Protein AF-A0AA51PC24-F1 (afdb_monomer)

Sequence (130 aa):
NTEEIVQKLQDNPDNKFALWEQMKIMIFTRICVLVYALSILQVTLRIQLNIIGGYLYRDSVHEEEPLIDSELQAKYLSLCHHFVGQGVEDLAKQIEKTVKRVVEPVSLKKKVTLQEVEQMFWSIQTILCT

Structure (mmCIF, N/CA/C/O backbone):
data_AF-A0AA51PC24-F1
#
_entry.id   AF-A0AA51PC24-F1
#
loop_
_atom_site.group_PDB
_atom_site.id
_atom_site.type_symbol
_atom_site.label_atom_id
_atom_site.label_alt_id
_atom_site.label_comp_id
_atom_site.label_asym_id
_atom_site.label_entity_id
_atom_site.label_seq_id
_atom_site.pdbx_PDB_ins_code
_atom_site.Cartn_x
_atom_site.Cartn_y
_atom_site.Cartn_z
_atom_site.occupancy
_atom_site.B_iso_or_equiv
_atom_site.auth_seq_id
_atom_site.auth_comp_id
_atom_site.auth_asym_id
_atom_site.auth_atom_id
_atom_site.pdbx_PDB_model_num
ATOM 1 N N . ASN A 1 1 ? -14.129 -5.303 2.849 1.00 79.94 1 ASN A N 1
ATOM 2 C CA . ASN A 1 1 ? -14.993 -4.332 2.156 1.00 79.94 1 ASN A CA 1
ATOM 3 C C . ASN A 1 1 ? -15.733 -3.509 3.208 1.00 79.94 1 ASN A C 1
ATOM 5 O O . ASN A 1 1 ? -16.363 -4.100 4.076 1.00 79.94 1 ASN A O 1
ATOM 9 N N . THR A 1 2 ? -15.608 -2.177 3.201 1.00 85.31 2 THR A N 1
ATOM 10 C CA . THR A 1 2 ? -16.255 -1.308 4.206 1.00 85.31 2 THR A CA 1
ATOM 11 C C . THR A 1 2 ? -17.764 -1.196 3.989 1.00 85.31 2 THR A C 1
ATOM 13 O O . THR A 1 2 ? -18.501 -1.030 4.954 1.00 85.31 2 THR A O 1
ATOM 16 N N . GLU A 1 3 ? -18.235 -1.326 2.747 1.00 86.88 3 GLU A N 1
ATOM 17 C CA . GLU A 1 3 ? -19.656 -1.196 2.389 1.00 86.88 3 GLU A CA 1
ATOM 18 C C . GLU A 1 3 ? -20.500 -2.319 2.999 1.00 86.88 3 GLU A C 1
ATOM 20 O O . GLU A 1 3 ? -21.566 -2.066 3.552 1.00 86.88 3 GLU A O 1
ATOM 25 N N . GLU A 1 4 ? -19.971 -3.543 3.008 1.00 88.06 4 GLU A N 1
ATOM 26 C CA . GLU A 1 4 ? -20.595 -4.692 3.674 1.00 88.06 4 GLU A CA 1
ATOM 27 C C . GLU A 1 4 ? -20.741 -4.484 5.187 1.00 88.06 4 GLU A C 1
ATOM 29 O O . GLU A 1 4 ? -21.729 -4.909 5.780 1.00 88.06 4 GLU A O 1
ATOM 34 N N . ILE A 1 5 ? -19.768 -3.832 5.835 1.00 88.81 5 ILE A N 1
ATOM 35 C CA . ILE A 1 5 ? -19.853 -3.537 7.273 1.00 88.81 5 ILE A CA 1
ATOM 36 C C . ILE A 1 5 ? -20.929 -2.481 7.526 1.00 88.81 5 ILE A C 1
ATOM 38 O O . ILE A 1 5 ? -21.710 -2.620 8.465 1.00 88.81 5 ILE A O 1
ATOM 42 N N . VAL A 1 6 ? -21.003 -1.454 6.676 1.00 89.88 6 VAL A N 1
ATOM 43 C CA . VAL A 1 6 ? -22.049 -0.427 6.758 1.00 89.88 6 VAL A CA 1
ATOM 44 C C . VAL A 1 6 ? -23.434 -1.049 6.580 1.00 89.88 6 VAL A C 1
ATOM 46 O O . VAL A 1 6 ? -24.316 -0.752 7.380 1.00 89.88 6 VAL A O 1
ATOM 49 N N . GLN A 1 7 ? -23.614 -1.948 5.608 1.00 89.12 7 GLN A N 1
ATOM 50 C CA . GLN A 1 7 ? -24.868 -2.689 5.427 1.00 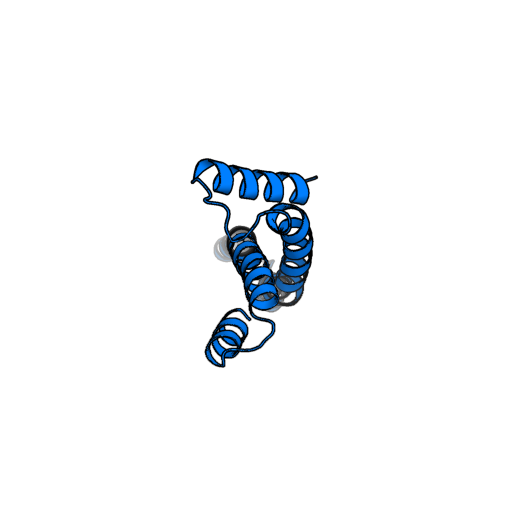89.12 7 GLN A CA 1
ATOM 51 C C . GLN A 1 7 ? -25.222 -3.502 6.675 1.00 89.12 7 GLN A C 1
ATOM 53 O O . GLN A 1 7 ? -26.299 -3.328 7.232 1.00 89.12 7 GLN A O 1
ATOM 58 N N . LYS A 1 8 ? -24.281 -4.295 7.204 1.00 88.12 8 LYS A N 1
ATOM 59 C CA . LYS A 1 8 ? -24.507 -5.054 8.444 1.00 88.12 8 LYS A CA 1
ATOM 60 C C . LYS A 1 8 ? -24.883 -4.158 9.618 1.00 88.12 8 LYS A C 1
ATOM 62 O O . LYS A 1 8 ? -25.670 -4.572 10.451 1.00 88.12 8 LYS A O 1
ATOM 67 N N . LEU A 1 9 ? -24.333 -2.948 9.715 1.00 88.69 9 LEU A N 1
ATOM 68 C CA . LEU A 1 9 ? -24.678 -1.997 10.775 1.00 88.69 9 LEU A CA 1
ATOM 69 C C . LEU A 1 9 ? -26.096 -1.417 10.627 1.00 88.69 9 LEU A C 1
ATOM 71 O O . LEU A 1 9 ? -26.696 -1.069 11.648 1.00 88.69 9 LEU A O 1
ATOM 75 N N . GLN A 1 10 ? -26.630 -1.321 9.403 1.00 88.50 10 GLN A N 1
ATOM 76 C CA . GLN A 1 10 ? -28.004 -0.865 9.143 1.00 88.50 10 GLN A CA 1
ATOM 77 C C . GLN A 1 10 ? -29.043 -1.850 9.690 1.00 88.50 10 GLN A C 1
AT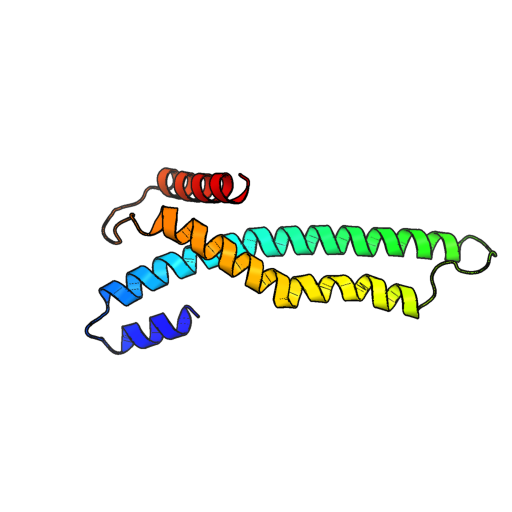OM 79 O O . GLN A 1 10 ? -30.056 -1.414 10.232 1.00 88.50 10 GLN A O 1
ATOM 84 N N . ASP A 1 11 ? -28.737 -3.148 9.664 1.00 89.50 11 ASP A N 1
ATOM 85 C CA . ASP A 1 11 ? -29.614 -4.217 10.162 1.00 89.50 11 ASP A CA 1
ATOM 86 C C . ASP A 1 11 ? -29.680 -4.310 11.699 1.00 89.50 11 ASP A C 1
ATOM 88 O O . ASP A 1 11 ? -30.295 -5.220 12.248 1.00 89.50 11 ASP A O 1
ATOM 92 N N . ASN A 1 12 ? -29.067 -3.362 12.421 1.00 85.12 12 ASN A N 1
ATOM 93 C CA . ASN A 1 12 ? -29.073 -3.293 13.884 1.00 85.12 12 ASN A CA 1
ATOM 94 C C . ASN A 1 12 ? -28.649 -4.615 14.581 1.00 85.12 12 ASN A C 1
ATOM 96 O O . ASN A 1 12 ? -29.385 -5.133 15.419 1.00 85.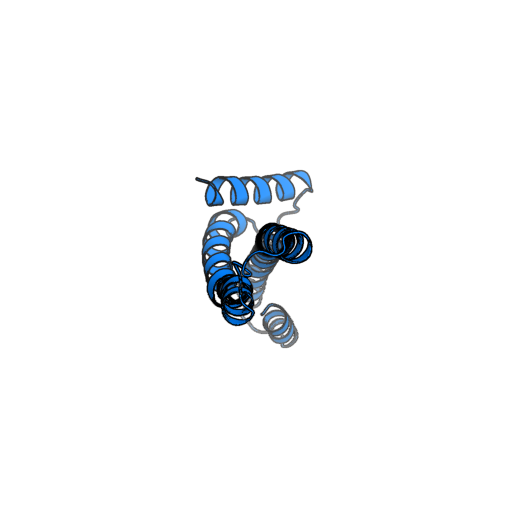12 12 ASN A O 1
ATOM 100 N N . PRO A 1 13 ? -27.461 -5.162 14.271 1.00 89.62 13 PRO A N 1
ATOM 101 C CA . PRO A 1 13 ? -27.015 -6.444 14.800 1.00 89.62 13 PRO A CA 1
ATOM 102 C C . PRO A 1 13 ? -26.574 -6.306 16.260 1.00 89.62 13 PRO A C 1
ATOM 104 O O . PRO A 1 13 ? -26.166 -5.229 16.692 1.00 89.62 13 PRO A O 1
ATOM 107 N N . ASP A 1 14 ? -26.549 -7.404 17.011 1.00 86.06 14 ASP A N 1
ATOM 108 C CA . ASP A 1 14 ? -26.136 -7.384 18.424 1.00 86.06 14 ASP A CA 1
ATOM 109 C C . ASP A 1 14 ? -24.648 -7.024 18.610 1.00 86.06 14 ASP A C 1
ATOM 111 O O . ASP A 1 14 ? -24.240 -6.457 19.625 1.00 86.06 14 ASP A O 1
ATOM 115 N N . ASN A 1 15 ? -23.811 -7.294 17.603 1.00 91.75 15 ASN A N 1
ATOM 116 C CA . ASN A 1 15 ? -22.355 -7.127 17.650 1.00 91.75 15 ASN A CA 1
ATOM 117 C C . ASN A 1 15 ? -21.844 -5.780 17.094 1.00 91.75 15 ASN A C 1
ATOM 119 O O . ASN A 1 15 ? -20.702 -5.699 16.632 1.00 91.75 15 ASN A O 1
ATOM 123 N N . LYS A 1 16 ? -22.642 -4.701 17.160 1.00 91.62 16 LYS A N 1
ATOM 124 C CA . LYS A 1 16 ? -22.281 -3.380 16.591 1.00 91.62 16 LYS A CA 1
ATOM 125 C C . LYS A 1 16 ? -20.888 -2.900 16.964 1.00 91.62 16 LYS A C 1
ATOM 127 O O . LYS A 1 16 ? -20.175 -2.373 16.120 1.00 91.62 16 LYS A O 1
ATOM 132 N N . PHE A 1 17 ? -20.517 -3.043 18.235 1.00 91.19 17 PHE A N 1
ATOM 133 C CA . PHE A 1 17 ? -19.236 -2.547 18.729 1.00 91.19 17 PHE A CA 1
ATOM 134 C C . PHE A 1 17 ? -18.060 -3.193 17.983 1.00 91.19 17 PHE A C 1
ATOM 136 O O . PHE A 1 17 ? -17.178 -2.487 17.505 1.00 91.19 17 PHE A O 1
ATOM 143 N N . ALA A 1 18 ? -18.100 -4.515 17.799 1.00 92.00 18 ALA A N 1
ATOM 144 C CA . ALA A 1 18 ? -17.074 -5.242 17.059 1.00 92.00 18 ALA A CA 1
ATOM 145 C C . ALA A 1 18 ? -17.019 -4.819 15.580 1.00 92.00 18 ALA A C 1
ATOM 147 O O . ALA A 1 18 ? -15.933 -4.665 15.027 1.00 92.00 18 ALA A O 1
ATOM 148 N N . LEU A 1 19 ? -18.176 -4.572 14.954 1.00 93.69 19 LEU A N 1
ATOM 149 C CA . LEU A 1 19 ? -18.246 -4.086 13.572 1.00 93.69 19 LEU A CA 1
ATOM 150 C C . LEU A 1 19 ? -17.628 -2.688 13.415 1.00 93.69 19 LEU A C 1
ATOM 152 O O . LEU A 1 19 ? -16.901 -2.445 12.453 1.00 93.69 19 LEU A O 1
ATOM 156 N N . TRP A 1 20 ? -17.858 -1.780 14.367 1.00 94.12 20 TRP A N 1
ATOM 157 C CA . TRP A 1 20 ? -17.233 -0.453 14.362 1.00 94.12 20 TRP A CA 1
ATOM 158 C C . TRP A 1 20 ? -15.718 -0.513 14.578 1.00 94.12 20 TRP A C 1
ATOM 160 O O . TRP A 1 20 ? -14.977 0.197 13.898 1.00 94.12 20 TRP A O 1
ATOM 170 N N . GLU A 1 21 ? -15.247 -1.378 15.478 1.00 94.56 21 GLU A N 1
ATOM 171 C CA . GLU A 1 21 ? -13.815 -1.621 15.687 1.00 94.56 21 GLU A CA 1
ATOM 172 C C . GLU A 1 21 ? -13.154 -2.175 14.417 1.00 94.56 21 GLU A C 1
ATOM 174 O O . GLU A 1 21 ? -12.118 -1.671 13.981 1.00 94.56 21 GLU A O 1
ATOM 179 N N . GLN A 1 22 ? -13.796 -3.138 13.750 1.00 94.31 22 GLN A N 1
ATOM 180 C CA . GLN A 1 22 ? -13.327 -3.662 12.468 1.00 94.31 22 GLN A CA 1
ATOM 181 C C . GLN A 1 22 ? -13.293 -2.573 11.385 1.00 94.31 22 GLN A C 1
ATOM 183 O O . GLN A 1 22 ? -12.322 -2.472 10.632 1.00 94.31 22 GLN A O 1
ATOM 188 N N . MET A 1 23 ? -14.332 -1.737 11.307 1.00 94.38 23 MET A N 1
ATOM 189 C CA . MET A 1 23 ? -14.403 -0.656 10.326 1.00 94.38 23 MET A CA 1
ATOM 190 C C . MET A 1 23 ? -13.303 0.386 10.545 1.00 94.38 23 MET A C 1
ATOM 192 O O . MET A 1 23 ? -12.687 0.828 9.576 1.00 94.38 23 MET A O 1
ATOM 196 N N . LYS A 1 24 ? -13.010 0.729 11.806 1.00 95.06 24 LYS A N 1
ATOM 197 C CA . LYS A 1 24 ? -11.904 1.620 12.182 1.00 95.06 24 LYS A CA 1
ATOM 198 C C . LYS A 1 24 ? -10.580 1.114 11.607 1.00 95.06 24 LYS A C 1
ATOM 200 O O . LYS A 1 24 ? -9.912 1.864 10.901 1.00 95.06 24 LYS A O 1
ATOM 205 N N . ILE A 1 25 ? -10.228 -0.154 11.840 1.00 96.44 25 ILE A N 1
ATOM 206 C CA . ILE A 1 25 ? -8.991 -0.735 11.291 1.00 96.44 25 ILE A CA 1
ATOM 207 C C . ILE A 1 25 ? -9.001 -0.685 9.759 1.00 96.44 25 ILE A C 1
ATOM 209 O O . ILE A 1 25 ? -8.059 -0.175 9.156 1.00 96.44 25 ILE A O 1
ATOM 213 N N . MET A 1 26 ? -10.095 -1.117 9.128 1.00 95.69 26 MET A N 1
ATOM 214 C CA . MET A 1 26 ? -10.194 -1.189 7.668 1.00 95.69 26 MET A CA 1
ATOM 215 C C . MET A 1 26 ? -10.042 0.176 6.983 1.00 95.69 26 MET A C 1
ATOM 217 O O . MET A 1 26 ? -9.404 0.265 5.934 1.00 95.69 26 MET A O 1
ATOM 221 N N . ILE A 1 27 ? -10.599 1.243 7.564 1.00 95.19 27 ILE A N 1
ATOM 222 C CA . ILE A 1 27 ? -10.485 2.603 7.021 1.00 95.19 27 ILE A CA 1
ATOM 223 C C . ILE A 1 27 ? -9.032 3.081 7.073 1.00 95.19 27 ILE A C 1
ATOM 225 O O . ILE A 1 27 ? -8.510 3.534 6.055 1.00 95.19 27 ILE A O 1
ATOM 229 N N . PHE A 1 28 ? -8.362 2.945 8.222 1.00 96.19 28 PHE A N 1
ATOM 230 C CA . PHE A 1 28 ? -6.960 3.352 8.353 1.00 96.19 28 PHE A CA 1
ATOM 231 C C . PHE A 1 28 ? -6.048 2.538 7.430 1.00 96.19 28 PHE A C 1
ATOM 233 O O . PHE A 1 28 ? -5.221 3.116 6.725 1.00 96.19 28 PHE A O 1
ATOM 240 N N . THR A 1 29 ? -6.250 1.219 7.350 1.00 96.75 29 THR A N 1
ATOM 241 C CA . THR A 1 29 ? -5.534 0.355 6.401 1.00 96.75 29 THR A CA 1
ATOM 242 C C . THR A 1 29 ? -5.738 0.822 4.970 1.00 96.75 29 THR A C 1
ATOM 244 O O . THR A 1 29 ? -4.758 1.001 4.254 1.00 96.75 29 THR A O 1
ATOM 247 N N . ARG A 1 30 ? -6.980 1.086 4.551 1.00 95.75 30 ARG A N 1
ATOM 248 C CA . ARG A 1 30 ? -7.279 1.536 3.187 1.00 95.75 30 ARG A CA 1
ATOM 249 C C . ARG A 1 30 ? -6.589 2.857 2.857 1.00 95.75 30 ARG A C 1
ATOM 251 O O . ARG A 1 30 ? -6.032 2.974 1.772 1.00 95.75 30 ARG A O 1
ATOM 258 N N . ILE A 1 31 ? -6.602 3.828 3.771 1.00 96.06 31 ILE A N 1
ATOM 259 C CA . ILE A 1 31 ? -5.938 5.125 3.566 1.00 96.06 31 ILE A CA 1
ATOM 260 C C . ILE A 1 31 ? -4.432 4.924 3.369 1.00 96.06 31 ILE A C 1
ATOM 262 O O . ILE A 1 31 ? -3.879 5.401 2.380 1.00 96.06 31 ILE A O 1
ATOM 266 N N . CYS A 1 32 ? -3.779 4.170 4.258 1.00 96.19 32 CYS A N 1
ATOM 267 C CA . CYS A 1 32 ? -2.352 3.878 4.140 1.00 96.19 32 CYS A CA 1
ATOM 268 C C . CYS A 1 32 ? -2.033 3.134 2.835 1.00 96.19 32 CYS A C 1
ATOM 270 O O . CYS A 1 32 ? -1.161 3.566 2.085 1.00 96.19 32 CYS A O 1
ATOM 272 N N . VAL A 1 33 ? -2.765 2.057 2.527 1.00 96.25 33 VAL A N 1
ATOM 273 C CA . VAL A 1 33 ? -2.573 1.275 1.296 1.00 96.25 33 VAL A CA 1
ATOM 274 C C . VAL A 1 33 ? -2.708 2.157 0.065 1.00 96.25 33 VAL A C 1
ATOM 276 O O . VAL A 1 33 ? -1.865 2.063 -0.815 1.00 96.25 33 VAL A O 1
ATOM 279 N N . LEU A 1 34 ? -3.706 3.042 0.002 1.00 96.44 34 LEU A N 1
ATOM 280 C CA . LEU A 1 34 ? -3.877 3.947 -1.135 1.00 96.44 34 LEU A CA 1
ATOM 281 C C . LEU A 1 34 ? -2.664 4.861 -1.325 1.00 96.44 34 LEU A C 1
ATOM 283 O O . LEU A 1 34 ? -2.163 4.965 -2.441 1.00 96.44 34 LEU A O 1
ATOM 287 N N . VAL A 1 35 ? -2.160 5.485 -0.257 1.00 95.94 35 VAL A N 1
ATOM 288 C CA . VAL A 1 35 ? -0.994 6.381 -0.346 1.00 95.94 35 VAL A CA 1
ATOM 289 C C . VAL A 1 35 ? 0.241 5.628 -0.841 1.00 95.94 35 VAL A C 1
ATOM 291 O O . VAL A 1 35 ? 0.893 6.074 -1.788 1.00 95.94 35 VAL A O 1
ATOM 294 N N . TYR A 1 36 ? 0.548 4.470 -0.248 1.00 95.19 36 TYR A N 1
ATOM 295 C CA . TYR A 1 36 ? 1.729 3.690 -0.625 1.00 95.19 36 TYR A CA 1
ATOM 296 C C . TYR A 1 36 ? 1.585 3.064 -2.011 1.00 95.19 36 TYR A C 1
ATOM 298 O O . TYR A 1 36 ? 2.488 3.194 -2.835 1.00 95.19 36 TYR A O 1
ATOM 306 N N . ALA A 1 37 ? 0.448 2.430 -2.300 1.00 96.00 37 ALA A N 1
ATOM 307 C CA . ALA A 1 37 ? 0.234 1.740 -3.561 1.00 96.00 37 ALA A CA 1
ATOM 308 C C . ALA A 1 37 ? 0.248 2.704 -4.750 1.00 96.00 37 ALA A C 1
ATOM 310 O O . ALA A 1 37 ? 0.909 2.426 -5.749 1.00 96.00 37 ALA A O 1
ATOM 311 N N . LEU A 1 38 ? -0.419 3.858 -4.631 1.00 96.06 38 LEU A N 1
ATOM 312 C CA . LEU A 1 38 ? -0.418 4.871 -5.688 1.00 96.06 38 LEU A CA 1
ATOM 313 C C . LEU A 1 38 ? 0.977 5.466 -5.894 1.00 96.06 38 LEU A C 1
ATOM 315 O O . LEU A 1 38 ? 1.400 5.623 -7.037 1.00 96.06 38 LEU A O 1
ATOM 319 N N . SER A 1 39 ? 1.712 5.743 -4.812 1.00 95.88 39 SER A N 1
ATOM 320 C CA . SER A 1 39 ? 3.078 6.274 -4.903 1.00 95.88 39 SER A CA 1
ATOM 321 C C . SER A 1 39 ? 4.028 5.286 -5.580 1.00 95.88 39 SER A C 1
ATOM 323 O O . SER A 1 39 ? 4.756 5.666 -6.497 1.00 95.88 39 SER A O 1
ATOM 325 N N . ILE A 1 40 ? 3.990 4.012 -5.176 1.00 94.88 40 ILE A N 1
ATOM 326 C CA . ILE A 1 40 ? 4.815 2.955 -5.774 1.00 94.88 40 ILE A CA 1
ATOM 327 C C . ILE A 1 40 ? 4.448 2.780 -7.247 1.00 94.88 40 ILE A C 1
ATOM 329 O O . ILE A 1 40 ? 5.330 2.866 -8.095 1.00 94.88 40 ILE A O 1
ATOM 333 N N . LEU A 1 41 ? 3.159 2.628 -7.573 1.00 95.75 41 LEU A N 1
ATOM 334 C CA . LEU A 1 41 ? 2.710 2.462 -8.956 1.00 95.75 41 LEU A CA 1
ATOM 335 C C . LEU A 1 41 ? 3.141 3.638 -9.836 1.00 95.75 41 LEU A C 1
ATOM 337 O O . LEU A 1 41 ? 3.651 3.430 -10.934 1.00 95.75 41 LEU A O 1
ATOM 341 N N . GLN A 1 42 ? 2.974 4.873 -9.357 1.00 96.31 42 GLN A N 1
ATOM 342 C CA . GLN A 1 42 ? 3.370 6.065 -10.100 1.00 96.31 42 GLN A CA 1
ATOM 343 C C . GLN A 1 42 ? 4.875 6.067 -10.390 1.00 96.31 42 GLN A C 1
ATOM 345 O O . GLN A 1 42 ? 5.283 6.344 -11.520 1.00 96.31 42 GLN A O 1
ATOM 350 N N . VAL A 1 43 ? 5.706 5.784 -9.384 1.00 96.88 43 VAL A N 1
ATOM 351 C CA . VAL A 1 43 ? 7.164 5.742 -9.548 1.00 96.88 43 VAL A CA 1
ATOM 352 C C . VAL A 1 43 ? 7.564 4.603 -10.486 1.00 96.88 43 VAL A C 1
ATOM 354 O O . VAL A 1 43 ? 8.323 4.840 -11.424 1.00 96.88 43 VAL A O 1
ATOM 357 N N . THR A 1 44 ? 7.003 3.406 -10.308 1.00 95.50 44 THR A N 1
ATOM 358 C CA . THR A 1 44 ? 7.250 2.242 -11.167 1.00 95.50 44 THR A CA 1
ATOM 359 C C . THR A 1 44 ? 6.904 2.534 -12.622 1.00 95.50 44 THR A C 1
ATOM 361 O O . THR A 1 44 ? 7.747 2.330 -13.490 1.00 95.50 44 THR A O 1
ATOM 364 N N . LEU A 1 45 ? 5.715 3.076 -12.900 1.00 96.00 45 LEU A N 1
ATOM 365 C CA . LEU A 1 45 ? 5.299 3.409 -14.263 1.00 96.00 45 LEU A CA 1
ATOM 366 C C . LEU A 1 45 ? 6.196 4.478 -14.882 1.00 96.00 45 LEU A C 1
ATOM 368 O O . LEU A 1 45 ? 6.589 4.350 -16.038 1.00 96.00 45 LEU A O 1
ATOM 372 N N . ARG A 1 46 ? 6.570 5.516 -14.122 1.00 97.31 46 ARG A N 1
ATOM 373 C CA . ARG A 1 46 ? 7.513 6.531 -14.611 1.00 97.31 46 ARG A CA 1
ATOM 374 C C . ARG A 1 46 ? 8.855 5.907 -14.964 1.00 97.31 46 ARG A C 1
ATOM 376 O O . ARG A 1 46 ? 9.380 6.211 -16.027 1.00 97.31 46 ARG A O 1
ATOM 383 N N . ILE A 1 47 ? 9.403 5.046 -14.113 1.00 96.75 47 ILE A N 1
ATOM 384 C CA . ILE A 1 47 ? 10.668 4.362 -14.394 1.00 96.75 47 ILE A CA 1
ATOM 385 C C . ILE A 1 47 ? 10.527 3.497 -15.650 1.00 96.75 47 ILE A C 1
ATOM 387 O O . ILE A 1 47 ? 11.323 3.640 -16.575 1.00 96.75 47 ILE A O 1
ATOM 391 N N . GLN A 1 48 ? 9.486 2.666 -15.721 1.00 96.00 48 GLN A N 1
ATOM 392 C CA . GLN A 1 48 ? 9.281 1.754 -16.841 1.00 96.00 48 GLN A CA 1
ATOM 393 C C . GLN A 1 48 ? 9.126 2.483 -18.178 1.00 96.00 48 GLN A C 1
ATOM 395 O O . GLN A 1 48 ? 9.797 2.148 -19.154 1.00 96.00 48 GLN A O 1
ATOM 400 N N . LEU A 1 49 ? 8.276 3.510 -18.215 1.00 96.62 49 LEU A N 1
ATOM 401 C CA . LEU A 1 49 ? 8.014 4.272 -19.432 1.00 96.62 49 LEU A CA 1
ATOM 402 C C . LEU A 1 49 ? 9.227 5.092 -19.871 1.00 96.62 49 LEU A C 1
ATOM 404 O O . LEU A 1 49 ? 9.499 5.154 -21.064 1.00 96.62 49 LEU A O 1
ATOM 408 N N . ASN A 1 50 ? 9.976 5.696 -18.940 1.00 97.38 50 ASN A N 1
ATOM 409 C CA . ASN A 1 50 ? 11.166 6.468 -19.308 1.00 97.38 50 ASN A CA 1
ATOM 410 C C . ASN A 1 50 ? 12.311 5.571 -19.790 1.00 97.38 50 ASN A C 1
ATOM 412 O O . ASN A 1 50 ? 13.007 5.946 -20.728 1.00 97.38 50 ASN A O 1
ATOM 416 N N . ILE A 1 51 ? 12.492 4.385 -19.197 1.00 96.50 51 ILE A N 1
ATOM 417 C CA . ILE A 1 51 ? 13.502 3.427 -19.660 1.00 96.50 51 ILE A CA 1
ATOM 418 C C . ILE A 1 51 ? 13.171 2.973 -21.082 1.00 96.50 51 ILE A C 1
ATOM 420 O O . ILE A 1 51 ? 13.991 3.167 -21.978 1.00 96.50 51 ILE A O 1
ATOM 424 N N . ILE A 1 52 ? 11.963 2.447 -21.321 1.00 95.88 52 ILE A N 1
ATOM 425 C CA . ILE A 1 52 ? 11.548 2.041 -22.674 1.00 95.88 52 ILE A CA 1
ATOM 426 C C . ILE A 1 52 ? 11.597 3.220 -23.645 1.00 95.88 52 ILE A C 1
ATOM 428 O O . ILE A 1 52 ? 12.106 3.066 -24.749 1.00 95.88 52 ILE A O 1
ATOM 432 N N . GLY A 1 53 ? 11.118 4.396 -23.237 1.00 95.69 53 GLY A N 1
ATOM 433 C CA . GLY A 1 53 ? 11.144 5.597 -24.065 1.00 95.69 53 GLY A CA 1
ATOM 434 C C . GLY A 1 53 ? 12.558 5.986 -24.497 1.00 95.69 53 GLY A C 1
ATOM 435 O O . GLY A 1 53 ? 12.759 6.347 -25.653 1.00 95.69 53 GLY A O 1
ATOM 436 N N . GLY A 1 54 ? 13.549 5.849 -23.612 1.00 95.44 54 GLY A N 1
ATOM 437 C CA . GLY A 1 54 ? 14.955 6.088 -23.942 1.00 95.44 54 GLY A CA 1
ATOM 438 C C . GLY A 1 54 ? 15.501 5.105 -24.979 1.00 95.44 54 GLY A C 1
ATOM 439 O O . GLY A 1 54 ? 16.156 5.521 -25.934 1.00 95.44 54 GLY A O 1
ATOM 440 N N . TYR A 1 55 ? 15.193 3.815 -24.829 1.00 95.00 55 TYR A N 1
ATOM 441 C CA . TYR A 1 55 ? 15.580 2.800 -25.809 1.00 95.00 55 TYR A CA 1
ATOM 442 C C . TYR A 1 55 ? 14.887 3.015 -27.166 1.00 95.00 55 TYR A C 1
ATOM 444 O O . TYR A 1 55 ? 15.560 3.002 -28.192 1.00 95.00 55 TYR A O 1
ATOM 452 N N . LEU A 1 56 ? 13.580 3.303 -27.175 1.00 93.62 56 LEU A N 1
ATOM 453 C CA . LEU A 1 56 ? 12.818 3.588 -28.398 1.00 93.62 56 LEU A CA 1
ATOM 454 C C . LEU A 1 56 ? 13.333 4.838 -29.115 1.00 93.62 56 LEU A C 1
ATOM 456 O O . LEU A 1 56 ? 13.434 4.854 -30.338 1.00 93.62 56 LEU A O 1
ATOM 460 N N . TYR A 1 57 ? 13.680 5.884 -28.362 1.00 94.62 57 TYR A N 1
ATOM 461 C CA . TYR A 1 57 ? 14.269 7.087 -28.933 1.00 94.62 57 TYR A CA 1
ATOM 462 C C . TYR A 1 57 ? 15.608 6.781 -29.605 1.00 94.62 57 TYR A C 1
ATOM 464 O O . TYR A 1 57 ? 15.821 7.181 -30.748 1.00 94.62 57 TYR A O 1
ATOM 472 N N . ARG A 1 58 ? 16.494 6.029 -28.942 1.00 93.38 58 ARG A N 1
ATOM 473 C CA . ARG A 1 58 ? 17.775 5.641 -29.541 1.00 93.38 58 ARG A CA 1
ATOM 474 C C . ARG A 1 58 ? 17.568 4.850 -30.835 1.00 93.38 58 ARG A C 1
ATOM 476 O O . ARG A 1 58 ? 18.167 5.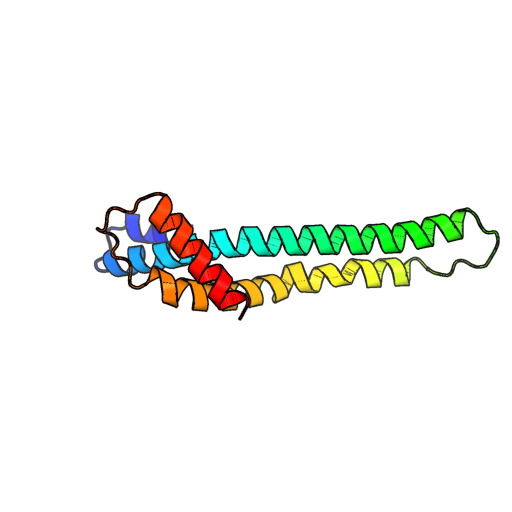223 -31.841 1.00 93.38 58 ARG A O 1
ATOM 483 N N . ASP A 1 59 ? 16.699 3.840 -30.811 1.00 92.38 59 ASP A N 1
ATOM 484 C CA . ASP A 1 59 ? 16.391 2.987 -31.968 1.00 92.38 59 ASP A CA 1
ATOM 485 C C . ASP A 1 59 ? 15.725 3.780 -33.113 1.00 92.38 59 ASP A C 1
ATOM 487 O O . ASP A 1 59 ? 15.829 3.399 -34.270 1.00 92.38 59 ASP A O 1
ATOM 491 N N . SER A 1 60 ? 15.074 4.915 -32.820 1.00 90.38 60 SER A N 1
ATOM 492 C CA . SER A 1 60 ? 14.512 5.808 -33.849 1.00 90.38 60 SER A CA 1
ATOM 493 C C . SER A 1 60 ? 15.534 6.743 -34.510 1.00 90.38 60 SER A C 1
ATOM 495 O O . SER A 1 60 ? 15.273 7.267 -35.591 1.00 90.38 60 SER A O 1
ATOM 497 N N . VAL A 1 61 ? 16.668 6.996 -33.849 1.00 92.88 61 VAL A N 1
ATOM 498 C CA . VAL A 1 61 ? 17.705 7.944 -34.299 1.00 92.88 61 VAL A CA 1
ATOM 499 C C . VAL A 1 61 ? 18.889 7.229 -34.955 1.00 92.88 61 VAL A C 1
ATOM 501 O O . VAL A 1 61 ? 19.567 7.822 -35.789 1.00 92.88 61 VAL A O 1
ATOM 504 N N . HIS A 1 62 ? 19.158 5.982 -34.571 1.00 89.31 62 HIS A N 1
ATOM 505 C CA . HIS A 1 62 ? 20.284 5.197 -35.077 1.00 89.31 62 HIS A CA 1
ATOM 506 C C . HIS A 1 62 ? 19.780 4.205 -36.128 1.00 89.31 62 HIS A C 1
ATOM 508 O O . HIS A 1 62 ? 18.756 3.566 -35.925 1.00 89.31 62 HIS A O 1
ATOM 514 N N . GLU A 1 63 ? 20.515 4.044 -37.231 1.00 81.88 63 GLU A N 1
ATOM 515 C CA . GLU A 1 63 ? 20.205 3.061 -38.289 1.00 81.88 63 GLU A CA 1
ATOM 516 C C . GLU A 1 63 ? 20.651 1.627 -37.929 1.00 81.88 63 GLU A C 1
ATOM 518 O O . GLU A 1 63 ? 20.613 0.724 -38.764 1.00 81.88 63 GLU A O 1
ATOM 523 N N . GLU A 1 64 ? 21.113 1.420 -36.694 1.00 85.31 64 GLU A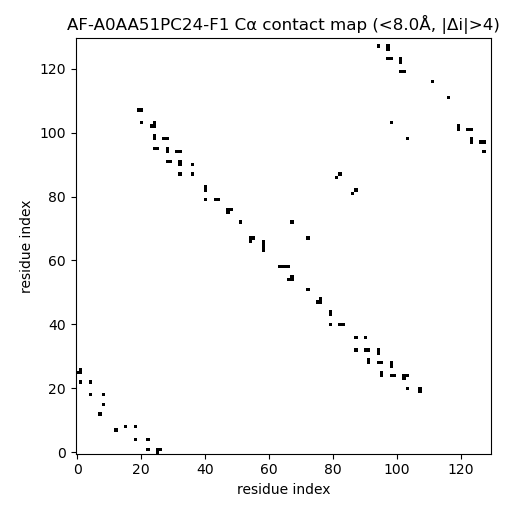 N 1
ATOM 524 C CA . GLU A 1 64 ? 21.504 0.112 -36.169 1.00 85.31 64 GLU A CA 1
ATOM 525 C C . GLU A 1 64 ? 20.283 -0.792 -35.946 1.00 85.31 64 GLU A C 1
ATOM 527 O O . GLU A 1 64 ? 19.137 -0.337 -35.908 1.00 85.31 64 GLU A O 1
ATOM 532 N N . GLU A 1 65 ? 20.527 -2.095 -35.779 1.00 84.38 65 GLU A N 1
ATOM 533 C CA . GLU A 1 65 ? 19.449 -3.017 -35.428 1.00 84.38 65 GLU A CA 1
ATOM 534 C C . GLU A 1 65 ? 18.784 -2.599 -34.103 1.00 84.38 65 GLU A C 1
ATOM 536 O O . GLU A 1 65 ? 19.480 -2.290 -33.127 1.00 84.38 65 GLU A O 1
ATOM 541 N N . PRO A 1 66 ? 17.440 -2.599 -34.043 1.00 85.56 66 PRO A N 1
ATOM 542 C CA . PRO A 1 66 ? 16.715 -2.211 -32.844 1.00 85.56 66 PRO A CA 1
ATOM 543 C C . PRO A 1 66 ? 17.056 -3.163 -31.698 1.00 85.56 66 PRO A C 1
ATOM 545 O O . PRO A 1 66 ? 16.929 -4.382 -31.822 1.00 85.56 66 PRO A O 1
ATOM 548 N N . LEU A 1 67 ? 17.462 -2.614 -30.553 1.00 87.00 67 LEU A N 1
ATOM 549 C CA . LEU A 1 67 ? 17.859 -3.436 -29.404 1.00 87.00 67 LEU A CA 1
ATOM 550 C C . LEU A 1 67 ? 16.660 -3.917 -28.582 1.00 87.00 67 LEU A C 1
ATOM 552 O O . LEU A 1 67 ? 16.823 -4.802 -27.742 1.00 87.00 67 LEU A O 1
ATOM 556 N N . ILE A 1 68 ? 15.478 -3.322 -28.771 1.00 91.62 68 ILE A N 1
ATOM 557 C CA . ILE A 1 68 ? 14.249 -3.731 -28.084 1.00 91.62 68 ILE A CA 1
ATOM 558 C C . ILE A 1 68 ? 13.104 -3.991 -29.064 1.00 91.62 68 ILE A C 1
ATOM 560 O O . ILE A 1 68 ? 12.424 -3.080 -29.537 1.00 91.62 68 ILE A O 1
ATOM 564 N N . ASP A 1 69 ? 12.819 -5.268 -29.297 1.00 92.31 69 ASP A N 1
ATOM 565 C CA . ASP A 1 69 ? 11.657 -5.685 -30.075 1.00 92.31 69 ASP A CA 1
ATOM 566 C C . ASP A 1 69 ? 10.327 -5.486 -29.316 1.00 92.31 69 ASP A C 1
ATOM 568 O O . ASP A 1 69 ? 10.271 -5.200 -28.112 1.00 92.31 69 ASP A O 1
ATOM 572 N N . SER A 1 70 ? 9.213 -5.620 -30.039 1.00 91.00 70 SER A N 1
ATOM 573 C CA . SER A 1 70 ? 7.874 -5.437 -29.468 1.00 91.00 70 SER A CA 1
ATOM 574 C C . SER A 1 70 ? 7.532 -6.477 -28.396 1.00 91.00 70 SER A C 1
ATOM 576 O O . SER A 1 70 ? 6.770 -6.177 -27.475 1.00 91.00 70 SER A O 1
ATOM 578 N N . GLU A 1 71 ? 8.089 -7.688 -28.483 1.00 94.94 71 GLU A N 1
ATOM 579 C CA . GLU 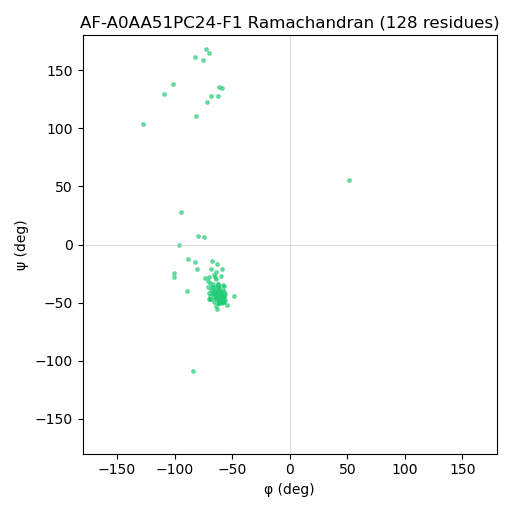A 1 71 ? 7.847 -8.742 -27.496 1.00 94.94 71 GLU A CA 1
ATOM 580 C C . GLU A 1 71 ? 8.505 -8.401 -26.152 1.00 94.94 71 GLU A C 1
ATOM 582 O O . GLU A 1 71 ? 7.872 -8.511 -25.097 1.00 94.94 71 GLU A O 1
ATOM 587 N N . LEU A 1 72 ? 9.751 -7.929 -26.176 1.00 93.69 72 LEU A N 1
ATOM 588 C CA . LEU A 1 72 ? 10.490 -7.495 -24.999 1.00 93.69 72 LEU A CA 1
ATOM 589 C C . LEU A 1 72 ? 9.845 -6.265 -24.354 1.00 93.69 72 LEU A C 1
ATOM 591 O O . LEU A 1 72 ? 9.699 -6.230 -23.130 1.00 93.69 72 LEU A O 1
ATOM 595 N N . GLN A 1 73 ? 9.389 -5.298 -25.158 1.00 94.19 73 GLN A N 1
ATOM 596 C CA . GLN A 1 73 ? 8.631 -4.141 -24.667 1.00 94.19 73 GLN A CA 1
ATOM 597 C C . GLN A 1 73 ? 7.376 -4.582 -23.901 1.00 94.19 73 GLN A C 1
ATOM 599 O O . GLN A 1 73 ? 7.155 -4.149 -22.767 1.00 94.19 73 GLN A O 1
ATOM 604 N N . ALA A 1 74 ? 6.583 -5.489 -24.482 1.00 94.38 74 ALA A N 1
ATOM 605 C CA . ALA A 1 74 ? 5.375 -6.007 -23.849 1.00 94.38 74 ALA A CA 1
ATOM 606 C C . ALA A 1 74 ? 5.685 -6.764 -22.547 1.00 94.38 74 ALA A C 1
ATOM 608 O O . ALA A 1 74 ? 5.052 -6.506 -21.519 1.00 94.38 74 ALA A O 1
ATOM 609 N N . LYS A 1 75 ? 6.695 -7.647 -22.552 1.00 95.06 75 LYS A N 1
ATOM 610 C CA . LYS A 1 75 ? 7.131 -8.384 -21.353 1.00 95.06 75 LYS A CA 1
ATOM 611 C C . LYS A 1 75 ? 7.575 -7.437 -20.241 1.00 95.06 75 LYS A C 1
ATOM 613 O O . LYS A 1 75 ? 7.128 -7.589 -19.107 1.00 95.06 75 LYS A O 1
ATOM 618 N N . TYR A 1 76 ? 8.394 -6.436 -20.551 1.00 95.12 76 TYR A N 1
ATOM 619 C CA . TYR A 1 76 ? 8.870 -5.478 -19.558 1.00 95.12 76 TYR A CA 1
ATOM 620 C C . TYR A 1 76 ? 7.736 -4.637 -18.960 1.00 95.12 76 TYR A C 1
ATOM 622 O O . TYR A 1 76 ? 7.656 -4.496 -17.738 1.00 95.12 76 TYR A O 1
ATOM 630 N N . LEU A 1 77 ? 6.831 -4.111 -19.793 1.00 94.12 77 LEU A N 1
ATOM 631 C CA . LEU A 1 77 ? 5.679 -3.342 -19.310 1.00 94.12 77 LEU A CA 1
ATOM 632 C C . LEU A 1 77 ? 4.743 -4.206 -18.459 1.00 94.12 77 LEU A C 1
ATOM 634 O O . LEU A 1 77 ? 4.240 -3.735 -17.441 1.00 94.12 77 LEU A O 1
ATOM 638 N N . SER A 1 78 ? 4.580 -5.487 -18.804 1.00 94.31 78 SER A N 1
ATOM 639 C CA . SER A 1 78 ? 3.737 -6.419 -18.047 1.00 94.31 78 SER A CA 1
ATOM 640 C C . SER A 1 78 ? 4.213 -6.677 -16.612 1.00 94.31 78 SER A C 1
ATOM 642 O O . SER A 1 78 ? 3.421 -7.125 -15.785 1.00 94.31 78 SER A O 1
ATOM 644 N N . LEU A 1 79 ? 5.465 -6.343 -16.265 1.00 91.75 79 LEU A N 1
ATOM 645 C CA . LEU A 1 79 ? 5.982 -6.498 -14.899 1.00 91.75 79 LEU A CA 1
ATOM 646 C C . LEU A 1 79 ? 5.175 -5.694 -13.865 1.00 91.75 79 LEU A C 1
ATOM 648 O O . LEU A 1 79 ? 5.090 -6.105 -12.707 1.00 91.75 79 LEU A O 1
ATOM 652 N N . CYS A 1 80 ? 4.528 -4.588 -14.261 1.00 92.56 80 CYS A N 1
ATOM 653 C CA . CYS A 1 80 ? 3.687 -3.815 -13.342 1.00 92.56 80 CYS A CA 1
ATOM 654 C C . CYS A 1 80 ? 2.417 -4.570 -12.918 1.00 92.56 80 CYS A C 1
ATOM 656 O O . CYS A 1 80 ? 1.871 -4.289 -11.850 1.00 92.56 80 CYS A O 1
ATOM 658 N N . HIS A 1 81 ? 1.976 -5.570 -13.693 1.00 91.50 81 HIS A N 1
ATOM 659 C CA . HIS A 1 81 ? 0.812 -6.385 -13.348 1.00 91.50 81 HIS A CA 1
ATOM 660 C C . HIS A 1 81 ? 1.016 -7.155 -12.046 1.00 91.50 81 HIS A C 1
ATOM 662 O O . HIS A 1 81 ? 0.063 -7.318 -11.289 1.00 91.50 81 HIS A O 1
ATOM 668 N N . HIS A 1 82 ? 2.246 -7.587 -11.747 1.00 90.88 82 HIS A N 1
ATOM 669 C CA . HIS A 1 82 ? 2.535 -8.243 -10.473 1.00 90.88 82 HIS A CA 1
ATOM 670 C C . HIS A 1 82 ? 2.226 -7.318 -9.293 1.00 90.88 82 HIS A C 1
ATOM 672 O O . HIS A 1 82 ? 1.596 -7.741 -8.323 1.00 90.88 82 HIS A O 1
ATOM 678 N N . PHE A 1 83 ? 2.619 -6.045 -9.406 1.00 90.50 83 PHE A N 1
ATOM 679 C CA . PHE A 1 83 ? 2.340 -5.054 -8.379 1.00 90.50 83 PHE A CA 1
ATOM 680 C C . PHE A 1 83 ? 0.836 -4.813 -8.236 1.00 90.50 83 PHE A C 1
ATOM 682 O O . PHE A 1 83 ? 0.309 -4.950 -7.140 1.00 90.50 83 PHE A O 1
ATOM 689 N N . VAL A 1 84 ? 0.136 -4.516 -9.336 1.00 90.75 84 VAL A N 1
ATOM 690 C CA . VAL A 1 84 ? -1.306 -4.199 -9.319 1.00 90.75 84 VAL A CA 1
ATOM 691 C C . VAL A 1 84 ? -2.170 -5.394 -8.885 1.00 90.75 84 VAL A C 1
ATOM 693 O O . VAL A 1 84 ? -3.243 -5.194 -8.322 1.00 90.75 84 VAL A O 1
ATOM 696 N N . GLY A 1 85 ? -1.708 -6.622 -9.128 1.00 90.88 85 GLY A N 1
ATOM 697 C CA . GLY A 1 85 ? -2.342 -7.852 -8.661 1.00 90.88 85 GLY A CA 1
ATOM 698 C C . GLY A 1 85 ? -1.937 -8.213 -7.230 1.00 90.88 85 GLY A C 1
ATOM 699 O O . GLY A 1 85 ? -2.356 -7.575 -6.266 1.00 90.88 85 GLY A O 1
ATOM 700 N N . GLN A 1 86 ? -1.126 -9.267 -7.092 1.00 92.38 86 GLN A N 1
ATOM 701 C CA . GLN A 1 86 ? -0.770 -9.844 -5.789 1.00 92.38 86 GLN A CA 1
ATOM 702 C C . GLN A 1 86 ? -0.005 -8.863 -4.887 1.00 92.38 86 GLN A C 1
ATOM 704 O O . GLN A 1 86 ? -0.205 -8.861 -3.674 1.00 92.38 86 GLN A O 1
ATOM 709 N N . GLY A 1 87 ? 0.831 -7.994 -5.465 1.00 93.81 87 GLY A N 1
ATOM 710 C CA . GLY A 1 87 ? 1.669 -7.071 -4.698 1.00 93.81 87 GLY A CA 1
ATOM 711 C C . GLY A 1 87 ? 0.870 -6.094 -3.830 1.00 93.81 87 GLY A C 1
ATOM 712 O O . GLY A 1 87 ? 1.228 -5.863 -2.677 1.00 93.81 87 GLY A O 1
ATOM 713 N N . VAL A 1 88 ? -0.242 -5.555 -4.341 1.00 95.06 88 VAL A N 1
ATOM 714 C CA . VAL A 1 88 ? -1.135 -4.671 -3.571 1.00 95.06 88 VAL A CA 1
ATOM 715 C C . VAL A 1 88 ? -1.834 -5.434 -2.447 1.00 95.06 88 VAL A C 1
ATOM 717 O O . VAL A 1 88 ? -2.016 -4.883 -1.361 1.00 95.06 88 VAL A O 1
ATOM 720 N N . GLU A 1 89 ? -2.209 -6.694 -2.669 1.00 94.50 89 GLU A N 1
ATOM 721 C CA . GLU A 1 89 ? -2.841 -7.518 -1.637 1.00 94.50 89 GLU A CA 1
ATOM 722 C C . GLU A 1 89 ? -1.866 -7.831 -0.492 1.00 94.50 89 GLU A C 1
ATOM 724 O O . GLU A 1 89 ? -2.217 -7.723 0.686 1.00 94.50 89 GLU A O 1
ATOM 729 N N . ASP A 1 90 ? -0.620 -8.161 -0.827 1.00 95.38 90 ASP A N 1
ATOM 730 C CA . ASP A 1 90 ? 0.428 -8.441 0.153 1.00 95.38 90 ASP A CA 1
ATOM 731 C C . ASP A 1 90 ? 0.809 -7.177 0.937 1.00 95.38 90 ASP A C 1
ATOM 733 O O . ASP A 1 90 ? 0.905 -7.210 2.170 1.00 95.38 90 ASP A O 1
ATOM 737 N N . LEU A 1 91 ? 0.912 -6.036 0.245 1.00 94.94 91 LEU A N 1
ATOM 738 C CA . LEU A 1 91 ? 1.085 -4.722 0.863 1.00 94.94 91 LEU A CA 1
ATOM 739 C C . LEU A 1 91 ? -0.068 -4.406 1.826 1.00 94.94 91 LEU A C 1
ATOM 741 O O . LEU A 1 91 ? 0.167 -3.958 2.949 1.00 94.94 91 LEU A O 1
ATOM 745 N N . ALA A 1 92 ? -1.313 -4.674 1.423 1.00 95.69 92 ALA A N 1
ATOM 746 C CA . ALA A 1 92 ? -2.481 -4.460 2.268 1.00 95.69 92 ALA A CA 1
ATOM 747 C C . ALA A 1 92 ? -2.441 -5.316 3.536 1.00 95.69 92 ALA A C 1
ATOM 749 O O . ALA A 1 92 ? -2.646 -4.781 4.625 1.00 95.69 92 ALA A O 1
ATOM 750 N N . LYS A 1 93 ? -2.090 -6.603 3.426 1.00 95.75 93 LYS A N 1
ATOM 751 C CA . LYS A 1 93 ? -1.934 -7.505 4.580 1.00 95.75 93 LYS A CA 1
ATOM 752 C C . LYS A 1 93 ? -0.848 -7.026 5.543 1.00 95.75 93 LYS A C 1
ATOM 754 O O . LYS A 1 93 ? -1.012 -7.135 6.759 1.00 95.75 93 LYS A O 1
ATOM 759 N N . GLN A 1 94 ? 0.271 -6.513 5.031 1.00 95.81 94 GLN A N 1
ATOM 760 C CA . GLN A 1 94 ? 1.349 -5.986 5.870 1.00 95.81 94 GLN A CA 1
ATOM 761 C C . GLN A 1 94 ? 0.922 -4.701 6.590 1.00 95.81 94 GLN A C 1
ATOM 763 O O . GLN A 1 94 ? 1.090 -4.591 7.806 1.00 95.81 94 GLN A O 1
ATOM 768 N N . ILE A 1 95 ? 0.309 -3.762 5.866 1.00 96.75 95 ILE A N 1
ATOM 769 C CA . ILE A 1 95 ? -0.196 -2.508 6.432 1.00 96.75 95 ILE A CA 1
ATOM 770 C C . ILE A 1 95 ? -1.300 -2.774 7.456 1.00 96.75 95 ILE A C 1
ATOM 772 O O . ILE A 1 95 ? -1.294 -2.155 8.516 1.00 96.75 95 ILE A O 1
ATOM 776 N N . GLU A 1 96 ? -2.213 -3.711 7.203 1.00 97.06 96 GLU A N 1
ATOM 777 C CA . GLU A 1 96 ? -3.282 -4.072 8.138 1.00 97.06 96 GLU A CA 1
ATOM 778 C C . GLU A 1 96 ? -2.736 -4.519 9.496 1.00 97.06 96 GLU A C 1
ATOM 780 O O . GLU A 1 96 ? -3.196 -4.038 10.533 1.00 97.06 96 GLU A O 1
ATOM 785 N N . LYS A 1 97 ? -1.704 -5.373 9.507 1.00 96.44 97 LYS A N 1
ATOM 786 C CA . LYS A 1 97 ? -1.047 -5.821 10.746 1.00 96.44 97 LYS A CA 1
ATOM 787 C C . LYS A 1 97 ? -0.485 -4.644 11.544 1.00 96.44 97 LYS A C 1
ATOM 789 O O . LYS A 1 97 ? -0.676 -4.577 12.759 1.00 96.44 97 LYS A O 1
ATOM 794 N N . THR A 1 98 ? 0.176 -3.707 10.867 1.00 96.62 98 THR A N 1
ATOM 795 C CA . THR A 1 98 ? 0.757 -2.524 11.512 1.00 96.62 98 THR A CA 1
ATOM 796 C C . THR A 1 98 ? -0.316 -1.561 12.015 1.00 96.62 98 THR A C 1
ATOM 798 O O . THR A 1 98 ? -0.267 -1.131 13.166 1.00 96.62 98 THR A O 1
ATOM 801 N N . VAL A 1 99 ? -1.319 -1.262 11.188 1.00 97.12 99 VAL A N 1
ATOM 802 C CA . VAL A 1 99 ? -2.456 -0.409 11.557 1.00 97.12 99 VAL A CA 1
ATOM 803 C C . VAL A 1 99 ? -3.178 -0.978 12.766 1.00 97.12 99 VAL A C 1
ATOM 805 O O . VAL A 1 99 ? -3.461 -0.234 13.702 1.00 97.12 99 VAL A O 1
ATOM 808 N N . LYS A 1 100 ? -3.425 -2.291 12.794 1.00 96.38 100 LYS A N 1
ATOM 809 C CA . LYS A 1 100 ? -4.059 -2.951 13.933 1.00 96.38 100 LYS A CA 1
ATOM 810 C C . LYS A 1 100 ? -3.284 -2.690 15.224 1.00 96.38 100 LYS A C 1
ATOM 812 O O . LYS A 1 100 ? -3.873 -2.229 16.192 1.00 96.38 100 LYS A O 1
ATOM 817 N N . ARG A 1 101 ? -1.959 -2.851 15.216 1.00 95.50 101 ARG A N 1
ATOM 818 C CA . ARG A 1 101 ? -1.108 -2.591 16.391 1.00 95.50 101 ARG A CA 1
ATOM 819 C C . ARG A 1 101 ? -1.211 -1.153 16.922 1.00 95.50 101 ARG A C 1
ATOM 821 O O . ARG A 1 101 ? -1.115 -0.955 18.129 1.00 95.50 101 ARG A O 1
ATOM 828 N N . VAL A 1 102 ? -1.380 -0.164 16.043 1.00 95.75 102 VAL A N 1
ATOM 829 C CA . VAL A 1 102 ? -1.402 1.264 16.413 1.00 95.75 102 VAL A CA 1
ATOM 830 C C . VAL A 1 102 ? -2.809 1.753 16.772 1.00 95.75 102 VAL A C 1
ATOM 832 O O . VAL A 1 102 ? -2.974 2.526 17.713 1.00 95.75 102 VAL A O 1
ATOM 835 N N . VAL A 1 103 ? -3.826 1.314 16.030 1.00 95.19 103 VAL A N 1
ATOM 836 C CA . VAL A 1 103 ? -5.179 1.896 16.055 1.00 95.19 103 VAL A CA 1
ATOM 837 C C . VAL A 1 103 ? -6.162 1.076 16.903 1.00 95.19 103 VAL A C 1
ATOM 839 O O . VAL A 1 10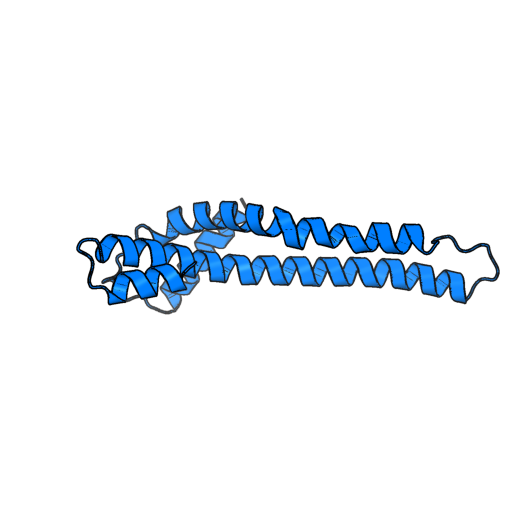3 ? -7.134 1.629 17.423 1.00 95.19 103 VAL A O 1
ATOM 842 N N . GLU A 1 104 ? -5.923 -0.223 17.107 1.00 94.31 104 GLU A N 1
ATOM 843 C CA . GLU A 1 104 ? -6.768 -1.076 17.963 1.00 94.31 104 GLU A CA 1
ATOM 844 C C . GLU A 1 104 ? -6.908 -0.536 19.402 1.00 94.31 104 GLU A C 1
ATOM 846 O O . GLU A 1 104 ? -8.042 -0.448 19.873 1.00 94.31 104 GLU A O 1
ATOM 851 N N . PRO A 1 105 ? -5.846 -0.037 20.075 1.00 94.50 105 PRO A N 1
ATOM 852 C CA . PRO A 1 105 ? -5.959 0.514 21.431 1.00 94.50 105 PRO A CA 1
ATOM 853 C C . PRO A 1 105 ? -6.775 1.816 21.528 1.00 94.50 105 PRO A C 1
ATOM 855 O O . PRO A 1 105 ? -7.134 2.250 22.625 1.00 94.50 105 PRO A O 1
ATOM 858 N N . VAL A 1 106 ? -7.046 2.484 20.402 1.00 93.69 106 VAL A N 1
ATOM 859 C CA . VAL A 1 106 ? -7.740 3.776 20.377 1.00 93.69 106 VAL A CA 1
ATOM 860 C C . VAL A 1 106 ? -9.247 3.561 20.480 1.00 93.69 106 VAL A C 1
ATOM 862 O O . VAL A 1 106 ? -9.886 3.085 19.545 1.00 93.69 106 VAL A O 1
ATOM 865 N N . SER A 1 107 ? -9.839 3.947 21.609 1.00 94.38 107 SER A N 1
ATOM 866 C CA . SER A 1 107 ? -11.287 3.837 21.822 1.00 94.38 107 SER A CA 1
ATOM 867 C C . SER A 1 107 ? -12.091 4.664 20.815 1.00 94.38 107 SER A C 1
ATOM 869 O O . SER A 1 107 ? -11.826 5.852 20.637 1.00 94.38 107 SER A O 1
ATOM 871 N N . LEU A 1 108 ? -13.159 4.083 20.260 1.00 92.19 108 LEU A N 1
ATOM 872 C CA . LEU A 1 108 ? -14.127 4.780 19.396 1.00 92.19 108 LEU A CA 1
ATOM 873 C C . LEU A 1 108 ? -14.814 5.983 20.065 1.00 92.19 108 LEU A C 1
ATOM 875 O O . LEU A 1 108 ? -15.344 6.850 19.377 1.00 92.19 108 LEU A O 1
ATOM 879 N N . LYS A 1 109 ? -14.834 6.044 21.403 1.00 93.25 109 LYS A N 1
ATOM 880 C CA . LYS A 1 109 ? -15.420 7.168 22.157 1.00 93.25 109 LYS A CA 1
ATOM 881 C C . LYS A 1 109 ? -14.422 8.298 22.411 1.00 93.25 109 LYS A C 1
ATOM 883 O O . LYS A 1 109 ? -14.823 9.370 22.866 1.00 93.25 109 LYS A O 1
ATOM 888 N N . LYS A 1 110 ? -13.126 8.060 22.180 1.00 92.75 110 LYS A N 1
ATOM 889 C CA . LYS A 1 110 ? -12.084 9.063 22.391 1.00 92.75 110 LYS A CA 1
ATOM 890 C C . LYS A 1 110 ? -12.255 10.167 21.348 1.00 92.75 110 LYS A C 1
ATOM 892 O O . LYS A 1 110 ? -12.292 9.896 20.153 1.00 92.75 110 LYS A O 1
ATOM 897 N N . LYS A 1 111 ? -12.321 11.422 21.796 1.00 92.94 111 LYS A N 1
ATOM 898 C CA . LYS A 1 111 ? -12.166 12.567 20.892 1.00 92.94 111 LYS A CA 1
ATOM 899 C C . LYS A 1 111 ? -10.702 12.632 20.474 1.00 92.94 111 LYS A C 1
ATOM 901 O O . LYS A 1 111 ? -9.838 12.690 21.343 1.00 92.94 111 LYS A O 1
ATOM 906 N N . VAL A 1 112 ? -10.449 12.589 19.173 1.00 92.31 112 VAL A N 1
ATOM 907 C CA . VAL A 1 112 ? -9.098 12.591 18.610 1.00 92.31 112 VAL A CA 1
ATOM 908 C C . VAL A 1 112 ? -8.854 13.934 17.933 1.00 92.31 112 VAL A C 1
ATOM 910 O O . VAL A 1 112 ? -9.682 14.404 17.152 1.00 92.31 112 VAL A O 1
ATOM 913 N N . THR A 1 113 ? -7.738 14.568 18.263 1.00 96.50 113 THR A N 1
ATOM 914 C CA . THR A 1 113 ? -7.268 15.802 17.626 1.00 96.50 113 THR A CA 1
ATOM 915 C C . THR A 1 113 ? -6.537 15.498 16.318 1.00 96.50 113 THR A C 1
ATOM 917 O O . THR A 1 113 ? -6.069 14.381 16.101 1.00 96.50 113 THR A O 1
ATOM 920 N N . LEU A 1 114 ? -6.385 16.499 15.445 1.00 95.62 114 LEU A N 1
ATOM 921 C CA . LEU A 1 114 ? -5.621 16.335 14.202 1.00 95.62 114 LEU A CA 1
ATOM 922 C C . LEU A 1 114 ? -4.178 15.879 14.470 1.00 95.62 114 LEU A C 1
ATOM 924 O O . LEU A 1 114 ? -3.686 14.986 13.789 1.00 95.62 114 LEU A O 1
ATOM 928 N N . GLN A 1 115 ? -3.536 16.441 15.497 1.00 96.56 115 GLN A N 1
ATOM 929 C CA . GLN A 1 115 ? -2.171 16.085 15.884 1.00 96.56 115 GLN A CA 1
ATOM 930 C C . GLN A 1 115 ? -2.059 14.615 16.313 1.00 96.56 115 GLN A C 1
ATOM 932 O O . GLN A 1 115 ? -1.108 13.933 15.945 1.00 96.56 115 GLN A O 1
ATOM 937 N N . GLU A 1 116 ? -3.038 14.094 17.057 1.00 94.94 116 GLU A N 1
ATOM 938 C CA . GLU A 1 116 ? -3.062 12.674 17.426 1.00 94.94 116 GLU A CA 1
ATOM 939 C C . GLU A 1 116 ? -3.271 11.771 16.204 1.00 94.94 116 GLU A C 1
ATOM 941 O O . GLU A 1 116 ? -2.663 10.706 16.123 1.00 94.94 116 GLU A O 1
ATOM 946 N N . VAL A 1 117 ? -4.093 12.192 15.233 1.00 94.75 117 VAL A N 1
ATOM 947 C CA . VAL A 1 117 ? -4.238 11.470 13.958 1.00 94.75 117 VAL A CA 1
ATOM 948 C C . VAL A 1 117 ? -2.921 11.440 13.193 1.00 94.75 117 VAL A C 1
ATOM 950 O O . VAL A 1 117 ? -2.508 10.376 12.734 1.00 94.75 117 VAL A O 1
ATOM 953 N N . GLU A 1 118 ? -2.229 12.572 13.105 1.00 95.56 118 GLU A N 1
ATOM 954 C CA . GLU A 1 118 ? -0.917 12.659 12.467 1.00 95.56 118 GLU A CA 1
ATOM 955 C C . GLU A 1 118 ? 0.101 11.729 13.145 1.00 95.56 118 GLU A C 1
ATOM 957 O O . GLU A 1 118 ? 0.784 10.956 12.475 1.00 95.56 118 GLU A O 1
ATOM 962 N N . GLN A 1 119 ? 0.146 11.719 14.480 1.00 95.94 119 GLN A N 1
ATOM 963 C CA . GLN A 1 119 ? 1.017 10.828 15.251 1.00 95.94 119 GLN A CA 1
ATOM 964 C C . GLN A 1 119 ? 0.707 9.342 15.026 1.00 95.94 119 GLN A C 1
ATOM 966 O O . GLN A 1 119 ? 1.631 8.523 14.999 1.00 95.94 119 GLN A O 1
ATOM 971 N N . MET A 1 120 ? -0.566 8.977 14.840 1.00 95.62 120 MET A N 1
ATOM 972 C CA . MET A 1 120 ? -0.940 7.606 14.478 1.00 95.62 120 MET A CA 1
ATOM 973 C C . MET A 1 120 ? -0.354 7.219 13.116 1.00 95.62 120 MET A C 1
ATOM 975 O O . MET A 1 120 ? 0.257 6.156 13.004 1.00 95.62 120 MET A O 1
ATOM 979 N N . PHE A 1 121 ? -0.475 8.081 12.101 1.00 95.88 121 PHE A N 1
ATOM 980 C CA . PHE A 1 121 ? 0.108 7.822 10.780 1.00 95.88 121 PHE A CA 1
ATOM 981 C C . PHE A 1 121 ? 1.638 7.770 10.813 1.00 95.88 121 PHE A C 1
ATOM 983 O O . PHE A 1 121 ? 2.215 6.856 10.226 1.00 95.88 121 PHE A O 1
ATOM 990 N N . TRP A 1 122 ? 2.291 8.663 11.560 1.00 96.00 122 TRP A N 1
ATOM 991 C CA . TRP A 1 122 ? 3.738 8.599 11.787 1.00 96.00 122 TRP A CA 1
ATOM 992 C C . TRP A 1 122 ? 4.160 7.279 12.426 1.00 96.00 122 TRP A C 1
ATOM 994 O O . TRP A 1 122 ? 5.092 6.637 11.953 1.00 96.00 122 TRP A O 1
ATOM 1004 N N . SER A 1 123 ? 3.439 6.828 13.454 1.00 96.06 123 SER A N 1
ATOM 1005 C CA . SER A 1 123 ? 3.728 5.556 14.126 1.00 96.06 123 SER A CA 1
ATOM 1006 C C . SER A 1 123 ? 3.583 4.367 13.174 1.00 96.06 123 SER A C 1
ATOM 1008 O O . SER A 1 123 ? 4.433 3.478 13.162 1.00 96.06 123 SER A O 1
ATOM 1010 N N . ILE A 1 124 ? 2.534 4.364 12.343 1.00 95.81 124 ILE A N 1
ATOM 1011 C CA . ILE A 1 124 ? 2.332 3.348 11.301 1.00 95.81 124 ILE A CA 1
ATOM 1012 C C . ILE A 1 124 ? 3.508 3.352 10.319 1.00 95.81 124 ILE A C 1
ATOM 1014 O O . ILE A 1 124 ? 4.065 2.293 10.038 1.00 95.81 124 ILE A O 1
ATOM 1018 N N . GLN A 1 125 ? 3.916 4.527 9.836 1.00 94.38 125 GLN A N 1
ATOM 1019 C CA . GLN A 1 125 ? 5.031 4.672 8.903 1.00 94.38 125 GLN A CA 1
ATOM 1020 C C . GLN A 1 125 ? 6.355 4.185 9.506 1.00 94.38 125 GLN A C 1
ATOM 1022 O O . GLN A 1 125 ? 7.066 3.417 8.864 1.00 94.38 125 GLN A O 1
ATOM 1027 N N . THR A 1 126 ? 6.683 4.581 10.738 1.00 94.81 126 THR A N 1
ATOM 1028 C CA . THR A 1 126 ? 7.918 4.148 11.407 1.00 94.81 126 THR A CA 1
ATOM 1029 C C . THR A 1 126 ? 7.972 2.630 11.546 1.00 94.81 126 THR A C 1
ATOM 1031 O O . THR A 1 126 ? 8.999 2.033 11.242 1.00 94.81 126 THR A O 1
ATOM 1034 N N . ILE A 1 127 ? 6.868 1.989 11.942 1.00 93.06 127 ILE A N 1
ATOM 1035 C CA . ILE A 1 127 ? 6.810 0.526 12.083 1.00 93.06 127 ILE A CA 1
ATOM 1036 C C . ILE A 1 127 ? 6.873 -0.183 10.722 1.00 93.06 127 ILE A C 1
ATOM 1038 O O . ILE A 1 127 ? 7.413 -1.277 10.643 1.00 93.06 127 ILE A O 1
ATOM 1042 N N . LEU A 1 128 ? 6.325 0.404 9.654 1.00 89.69 128 LEU A N 1
ATOM 1043 C CA . LEU A 1 128 ? 6.401 -0.185 8.311 1.00 89.69 128 LEU A CA 1
ATOM 1044 C C . LEU A 1 128 ? 7.810 -0.128 7.709 1.00 89.69 128 LEU A C 1
ATOM 1046 O O . LEU A 1 128 ? 8.156 -0.996 6.912 1.00 89.69 128 LEU A O 1
ATOM 1050 N N . CYS A 1 129 ? 8.592 0.898 8.049 1.00 79.69 129 CYS A N 1
ATOM 1051 C CA . CYS A 1 129 ? 9.916 1.143 7.474 1.00 79.69 129 CYS A CA 1
ATOM 1052 C C . CYS A 1 129 ? 11.088 0.601 8.314 1.00 79.69 129 CYS A C 1
ATOM 1054 O O . CYS A 1 129 ? 12.233 0.784 7.901 1.00 79.69 129 CYS A O 1
ATOM 1056 N N . THR A 1 130 ? 10.819 -0.023 9.465 1.00 62.47 130 THR A N 1
ATOM 1057 C CA . THR A 1 130 ? 11.827 -0.623 10.361 1.00 62.47 130 THR A CA 1
ATOM 1058 C C . THR A 1 130 ? 11.709 -2.140 10.338 1.00 62.47 130 THR A C 1
ATOM 1060 O O . THR A 1 130 ? 12.763 -2.808 10.281 1.00 62.47 130 THR A O 1
#

Solvent-accessible surface area (backbone atoms only — not comparable to full-atom values): 7503 Å² total; per-residue (Å²): 11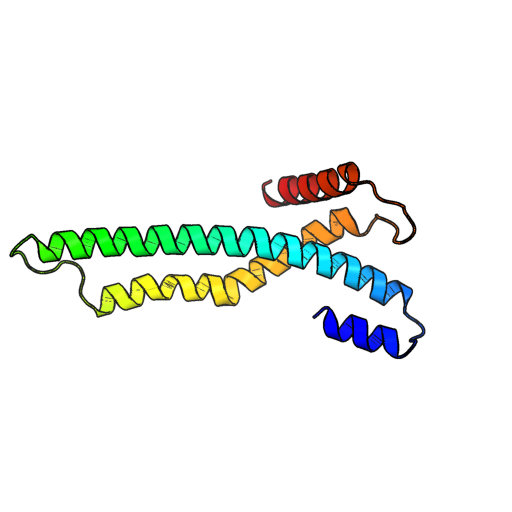7,69,66,62,51,54,53,51,57,72,70,66,51,95,60,50,69,60,52,53,55,51,47,55,46,52,51,55,26,50,54,53,41,50,57,52,51,52,52,50,50,53,51,51,50,51,52,53,51,52,51,52,47,52,54,52,51,48,45,72,75,43,96,60,83,66,90,71,52,74,67,57,51,52,56,61,62,52,56,55,52,51,44,74,47,63,44,49,54,54,51,40,55,54,44,37,57,46,35,40,72,68,50,65,83,57,58,91,84,59,86,77,51,73,68,57,51,50,50,50,53,49,52,40,50,54,64,74,77,105

Radius of gyration: 21.7 Å; Cα contacts (8 Å, |Δi|>4): 62; chains: 1; bounding box: 51×26×61 Å

Foldseek 3Di:
DLVVLVVVVVVVDPPNQVSVLVSQLVVQLVVVLCVVLVVVLVVLVVVLCVVVVVLVVVVVVDPDDRPDDPVNNVVSVCVCVCCVPVVSVVSSVLLSVLSCVQCSVPDPPDDDDPV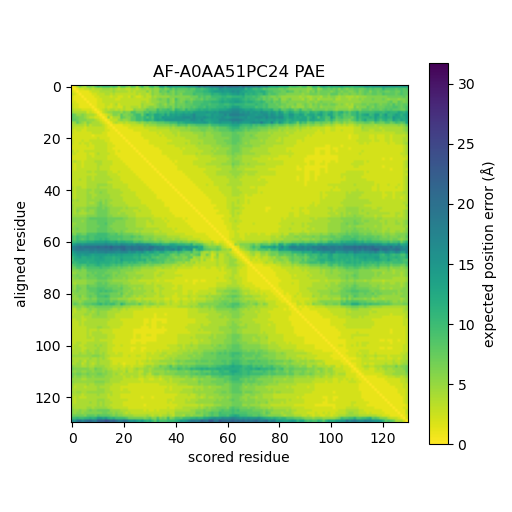NVVVSVVSSVVVSVD

pLDDT: mean 93.06, std 4.51, range [62.47, 97.38]

Nearest PDB structures (foldseek):
  3ajb-assembly1_A  TM=9.525E-01  e=4.676E-05  Homo sapiens
  3mk4-assembly1_A  TM=9.631E-01  e=2.622E-04  Homo sapiens

Organism: NCBI:txid2752902

InterPro domains:
  IPR006966 Peroxin-3 [PF04882] (10-62)
  IPR006966 Peroxin-3 [PF04882] (64-125)
  IPR006966 Peroxin-3 [PTHR28080] (1-126)

Secondary structure (DSSP, 8-state):
-HHHHHHHHHT--TTHHHHHHHHHHHHHHHHHHHHHHHHHHHHHHHHHHHHHHHHHHHHHH--SPPSS-HHHHHHHHHTHHHIIIIIHHHHHHHHHHHHHHHHTTS-TTS---HHHHHHHHHHHHHHHH-

Mean predicted aligned error: 4.83 Å